Protein AF-A0A532EJD8-F1 (afdb_monomer_lite)

Foldseek 3Di:
DCVVVVVVVVVVVVVVVVVCVVVVHDDDDDDPCCCVVPVVVVVVVVCVVVPVPPD

Sequence (55 aa):
GSQHADAEHTERDRIRSAYLESSGWTILRFWNDDVIRDIDNVCQHIVIVAGADVS

Structure (mmCIF, N/CA/C/O backbone):
data_AF-A0A532EJD8-F1
#
_entry.id   AF-A0A532EJD8-F1
#
loop_
_atom_site.group_PDB
_atom_site.id
_atom_site.type_symbol
_atom_site.label_atom_id
_atom_site.label_alt_id
_atom_site.label_comp_id
_atom_site.label_asym_id
_atom_site.label_entity_id
_atom_site.label_seq_id
_atom_site.pdbx_PDB_ins_code
_atom_site.Cartn_x
_atom_site.Cartn_y
_atom_site.Cartn_z
_atom_site.occupancy
_atom_site.B_iso_or_equiv
_atom_si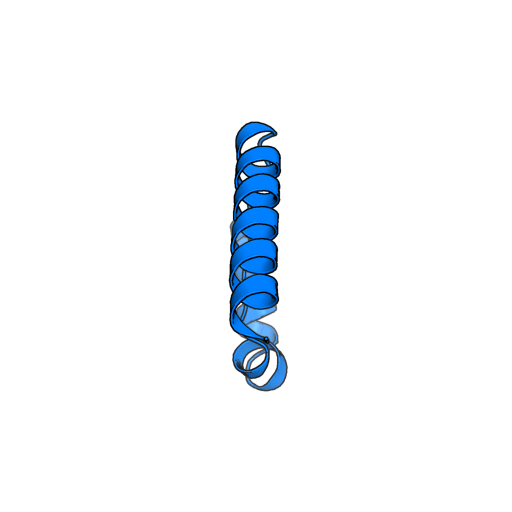te.auth_seq_id
_atom_site.auth_comp_id
_atom_site.auth_asym_id
_atom_site.auth_atom_id
_atom_site.pdbx_PDB_model_num
ATOM 1 N N . GLY A 1 1 ? 24.257 8.694 15.661 1.00 49.53 1 GLY A N 1
ATOM 2 C CA . GLY A 1 1 ? 22.906 9.119 16.074 1.00 49.53 1 GLY A CA 1
ATOM 3 C C . GLY A 1 1 ? 21.811 8.781 15.069 1.00 49.53 1 GLY A C 1
ATOM 4 O O . GLY A 1 1 ? 20.738 9.340 15.197 1.00 49.53 1 GLY A O 1
ATOM 5 N N . SER A 1 2 ? 22.043 7.880 14.106 1.00 56.03 2 SER A N 1
ATOM 6 C CA . SER A 1 2 ? 21.074 7.484 13.067 1.00 56.03 2 SER A CA 1
ATOM 7 C C . SER A 1 2 ? 20.154 6.324 13.473 1.00 56.03 2 SER A C 1
ATOM 9 O O . SER A 1 2 ? 19.034 6.252 12.993 1.00 56.03 2 SER A O 1
ATOM 11 N N . GLN A 1 3 ? 20.571 5.468 14.415 1.00 57.09 3 GLN A N 1
ATOM 12 C CA . GLN A 1 3 ? 19.796 4.282 14.819 1.00 57.09 3 GLN A CA 1
ATOM 13 C C . GLN A 1 3 ? 18.454 4.599 15.504 1.00 57.09 3 GLN A C 1
ATOM 15 O O . GLN A 1 3 ? 17.525 3.803 15.406 1.00 57.09 3 GLN A O 1
ATOM 20 N N . HIS A 1 4 ? 18.324 5.755 16.171 1.00 57.06 4 HIS A N 1
ATOM 21 C CA . HIS A 1 4 ? 17.039 6.168 16.752 1.00 57.06 4 HIS A CA 1
ATOM 22 C C . HIS A 1 4 ? 16.011 6.546 15.675 1.00 57.06 4 HIS A C 1
ATOM 24 O O . HIS A 1 4 ? 14.832 6.248 15.837 1.00 57.06 4 HIS A O 1
ATOM 30 N N . ALA A 1 5 ? 16.450 7.147 14.562 1.00 59.56 5 ALA A N 1
ATOM 31 C CA . ALA A 1 5 ? 15.548 7.561 13.491 1.00 59.56 5 ALA A CA 1
ATOM 32 C C . ALA A 1 5 ? 14.946 6.352 12.760 1.00 59.56 5 ALA A C 1
ATOM 34 O O . ALA A 1 5 ? 13.749 6.350 12.494 1.00 59.56 5 ALA A O 1
ATOM 35 N N . ASP A 1 6 ? 15.738 5.303 12.518 1.00 64.69 6 ASP A N 1
ATOM 36 C CA . ASP A 1 6 ? 15.273 4.078 11.852 1.00 64.69 6 ASP A CA 1
ATOM 37 C C . ASP A 1 6 ? 14.283 3.281 12.716 1.00 64.69 6 ASP A C 1
ATOM 39 O O . ASP A 1 6 ? 13.290 2.750 12.210 1.00 64.69 6 ASP A O 1
ATOM 43 N N . ALA A 1 7 ? 14.511 3.237 14.035 1.00 71.56 7 ALA A N 1
ATOM 44 C CA . ALA A 1 7 ? 13.605 2.593 14.983 1.00 71.56 7 ALA A CA 1
ATOM 45 C C . ALA A 1 7 ? 12.265 3.341 15.094 1.00 71.56 7 ALA A C 1
ATOM 47 O O . ALA A 1 7 ? 11.207 2.715 15.026 1.00 71.56 7 ALA A O 1
ATOM 48 N N . GLU A 1 8 ? 12.292 4.676 15.184 1.00 74.56 8 GLU A N 1
ATOM 49 C CA . GLU A 1 8 ? 11.073 5.494 15.163 1.00 74.56 8 GLU A CA 1
ATOM 50 C C . GLU A 1 8 ? 10.318 5.380 13.833 1.00 74.56 8 GLU A C 1
ATOM 52 O O . GLU A 1 8 ? 9.087 5.333 13.829 1.00 74.56 8 GLU A O 1
ATOM 57 N N . HIS A 1 9 ? 11.023 5.320 12.700 1.00 75.62 9 HIS A N 1
ATOM 58 C CA . HIS A 1 9 ? 10.398 5.142 11.387 1.00 75.62 9 HIS A CA 1
ATOM 59 C C . HIS A 1 9 ? 9.723 3.777 11.259 1.00 75.62 9 HIS A C 1
ATOM 61 O O . HIS A 1 9 ? 8.581 3.698 10.807 1.00 75.62 9 HIS A O 1
ATOM 67 N N . THR A 1 10 ? 10.402 2.721 11.711 1.00 79.50 10 THR A N 1
ATOM 68 C CA . THR A 1 10 ? 9.867 1.353 11.712 1.00 79.50 10 THR A CA 1
ATOM 69 C C . THR A 1 10 ? 8.622 1.256 12.586 1.00 79.50 10 THR A C 1
ATOM 71 O O . THR A 1 10 ? 7.621 0.668 12.179 1.00 79.50 10 THR A O 1
ATOM 74 N N . GLU A 1 11 ? 8.647 1.866 13.770 1.00 83.00 11 GLU A N 1
ATOM 75 C CA . GLU A 1 11 ? 7.508 1.834 14.684 1.00 83.00 11 GLU A CA 1
ATOM 76 C C . GLU A 1 11 ? 6.316 2.633 14.145 1.00 83.00 11 GLU A C 1
ATOM 78 O O . GLU A 1 11 ? 5.177 2.169 14.192 1.00 83.00 11 GLU A O 1
ATOM 83 N N . ARG A 1 12 ? 6.560 3.797 13.531 1.00 83.12 12 ARG A N 1
ATOM 84 C CA . ARG A 1 12 ? 5.504 4.574 12.864 1.00 83.12 12 ARG A CA 1
ATOM 85 C C . ARG A 1 12 ? 4.880 3.819 11.692 1.00 83.12 12 ARG A C 1
ATOM 87 O O . ARG A 1 12 ? 3.663 3.889 11.522 1.00 83.12 12 ARG A O 1
ATOM 94 N N . ASP A 1 13 ? 5.676 3.110 10.893 1.00 85.56 13 ASP A N 1
ATOM 95 C CA . ASP A 1 13 ? 5.166 2.296 9.783 1.00 85.56 13 ASP A CA 1
ATOM 96 C C . ASP A 1 13 ? 4.318 1.121 10.291 1.00 85.56 13 ASP A C 1
ATOM 98 O O . ASP A 1 13 ? 3.236 0.867 9.759 1.00 85.56 13 ASP A O 1
ATOM 102 N N . ARG A 1 14 ? 4.733 0.469 11.385 1.00 85.81 14 ARG A N 1
ATOM 103 C CA . ARG A 1 14 ? 3.946 -0.589 12.041 1.00 85.81 14 ARG A CA 1
ATOM 104 C C . ARG A 1 14 ? 2.617 -0.080 12.581 1.00 85.81 14 ARG A C 1
ATOM 106 O O . ARG A 1 14 ? 1.584 -0.670 12.278 1.00 85.81 14 ARG A O 1
ATOM 113 N N . ILE A 1 15 ? 2.625 1.025 13.327 1.00 90.38 15 ILE A N 1
ATOM 114 C CA . ILE A 1 15 ? 1.402 1.617 13.892 1.00 90.38 15 ILE A CA 1
ATOM 115 C C . ILE A 1 15 ? 0.440 2.022 12.770 1.00 90.38 15 ILE A C 1
ATOM 117 O O . ILE A 1 15 ? -0.753 1.725 12.837 1.00 90.38 15 ILE A O 1
ATOM 121 N N . ARG A 1 16 ? 0.954 2.658 11.709 1.00 88.56 16 ARG A N 1
ATOM 122 C CA . ARG A 1 16 ? 0.148 3.022 10.538 1.00 88.56 16 ARG A CA 1
ATOM 123 C C . ARG A 1 16 ? -0.435 1.784 9.856 1.00 88.56 16 ARG A C 1
ATOM 125 O O . ARG A 1 16 ? -1.607 1.810 9.492 1.00 88.56 16 ARG A O 1
ATOM 132 N N . SER A 1 17 ? 0.356 0.723 9.701 1.00 88.94 17 SER A N 1
ATOM 133 C CA . SER A 1 17 ? -0.100 -0.521 9.070 1.00 88.94 17 SER A CA 1
ATOM 134 C C . SER A 1 17 ? -1.225 -1.168 9.868 1.00 88.94 17 SER A C 1
ATOM 136 O O . SER A 1 17 ? -2.294 -1.410 9.321 1.00 88.94 17 SER A O 1
ATOM 138 N N . ALA A 1 18 ? -1.042 -1.325 11.180 1.00 89.56 18 ALA A N 1
ATOM 139 C CA . ALA A 1 18 ? -2.047 -1.911 12.063 1.00 89.56 18 ALA A CA 1
ATOM 140 C C . ALA A 1 18 ? -3.365 -1.113 12.069 1.00 89.56 18 ALA A C 1
ATOM 142 O O . ALA A 1 18 ? -4.457 -1.685 12.085 1.00 89.56 18 ALA A O 1
ATOM 143 N N . TYR A 1 19 ? -3.286 0.220 12.021 1.00 92.50 19 TYR A N 1
ATOM 144 C CA . TYR A 1 19 ? -4.473 1.069 11.911 1.00 92.50 19 TYR A CA 1
ATOM 145 C C . TYR A 1 19 ? -5.224 0.861 10.586 1.00 92.50 19 TYR A C 1
ATOM 147 O O . TYR A 1 19 ? -6.448 0.733 10.581 1.00 92.50 19 TYR A O 1
ATOM 155 N N . LEU A 1 20 ? -4.506 0.804 9.464 1.00 90.00 20 LEU A N 1
ATOM 156 C CA . LEU A 1 20 ? -5.109 0.595 8.146 1.00 90.00 20 LEU A CA 1
ATOM 157 C C . LEU A 1 20 ? -5.733 -0.803 8.033 1.00 90.00 20 LEU A C 1
ATOM 159 O O . LEU A 1 20 ? -6.883 -0.917 7.611 1.00 90.00 20 LEU A O 1
ATOM 163 N N . GLU A 1 21 ? -5.030 -1.836 8.497 1.00 88.62 21 GLU A N 1
ATOM 164 C CA . GLU A 1 21 ? -5.522 -3.219 8.520 1.00 88.62 21 GLU A CA 1
ATOM 165 C C . GLU A 1 21 ? -6.780 -3.361 9.385 1.00 88.62 21 GLU A C 1
ATOM 167 O O . GLU A 1 21 ? -7.782 -3.915 8.936 1.00 88.62 21 GLU A O 1
ATOM 172 N N . SER A 1 22 ? -6.780 -2.798 10.601 1.00 91.69 22 SER A N 1
ATOM 173 C CA . SER A 1 22 ? -7.965 -2.822 11.478 1.00 91.69 22 SER A CA 1
ATOM 174 C C . SER A 1 22 ? -9.156 -2.038 10.917 1.00 91.69 22 SER A C 1
ATOM 176 O O . SER A 1 22 ? -10.300 -2.321 11.265 1.00 91.69 22 SER A O 1
ATOM 178 N N . SER A 1 23 ? -8.901 -1.092 10.012 1.00 91.56 23 SER A N 1
ATOM 179 C CA . SER A 1 23 ? -9.925 -0.317 9.309 1.00 91.56 23 SER A CA 1
ATOM 180 C C . SER A 1 23 ? -10.413 -0.995 8.017 1.00 91.56 23 SER A C 1
ATOM 182 O O . SER A 1 23 ? -11.202 -0.402 7.283 1.00 91.56 23 SER A O 1
ATOM 184 N N . GLY A 1 24 ? -9.957 -2.221 7.728 1.00 88.94 24 GLY A N 1
ATOM 185 C CA . GLY A 1 24 ? -10.368 -3.009 6.562 1.00 88.94 24 GLY A CA 1
ATOM 186 C C . GLY A 1 24 ? -9.637 -2.661 5.263 1.00 88.94 24 GLY A C 1
ATOM 187 O O . GLY A 1 24 ? -10.072 -3.087 4.196 1.00 88.94 24 GLY A O 1
ATOM 188 N N . TRP A 1 25 ? -8.542 -1.897 5.326 1.00 90.00 25 TRP A N 1
ATOM 189 C CA . TRP A 1 25 ? -7.726 -1.598 4.150 1.00 90.00 25 TRP A CA 1
ATOM 190 C C . TRP A 1 25 ? -6.734 -2.721 3.869 1.00 90.00 25 TRP A C 1
ATOM 192 O O . TRP A 1 25 ? -6.062 -3.221 4.771 1.00 90.00 25 TRP A O 1
ATOM 202 N N . THR A 1 26 ? -6.575 -3.055 2.592 1.00 89.12 26 THR A N 1
ATOM 203 C CA . THR A 1 26 ? -5.503 -3.935 2.126 1.00 89.12 26 THR A CA 1
ATOM 204 C C . THR A 1 26 ? -4.249 -3.117 1.837 1.00 89.12 26 THR A C 1
ATOM 206 O O . THR A 1 26 ? -4.282 -2.166 1.056 1.00 89.12 26 THR A O 1
ATOM 209 N N . ILE A 1 27 ? -3.131 -3.482 2.464 1.00 88.88 27 ILE A N 1
ATOM 210 C CA . ILE A 1 27 ? -1.840 -2.817 2.265 1.00 88.88 27 ILE A CA 1
ATOM 211 C C . ILE A 1 27 ? -1.026 -3.600 1.237 1.00 88.88 27 ILE A C 1
ATOM 213 O O . ILE A 1 27 ? -0.740 -4.778 1.435 1.00 88.88 27 ILE A O 1
ATOM 217 N N . LEU A 1 28 ? -0.597 -2.918 0.175 1.00 90.94 28 LEU A N 1
ATOM 218 C CA . LEU A 1 28 ? 0.333 -3.446 -0.821 1.00 90.94 28 LEU A CA 1
ATOM 219 C C . LEU A 1 28 ? 1.671 -2.720 -0.720 1.00 90.94 28 LEU A C 1
ATOM 221 O O . LEU A 1 28 ? 1.714 -1.494 -0.609 1.00 90.94 28 LEU A O 1
ATOM 225 N N . ARG A 1 29 ? 2.770 -3.478 -0.746 1.00 89.88 29 ARG A N 1
ATOM 226 C CA . ARG A 1 29 ? 4.136 -2.947 -0.683 1.00 89.88 29 ARG A CA 1
ATOM 227 C C . ARG A 1 29 ? 4.930 -3.473 -1.865 1.00 89.88 29 ARG A C 1
ATOM 229 O O . ARG A 1 29 ? 5.017 -4.680 -2.058 1.00 89.88 29 ARG A O 1
ATOM 236 N N . PHE A 1 30 ? 5.528 -2.553 -2.609 1.00 91.38 30 PHE A N 1
ATOM 237 C CA . PHE A 1 30 ? 6.380 -2.853 -3.752 1.00 91.38 30 PHE A CA 1
ATOM 238 C C . PHE A 1 30 ? 7.760 -2.255 -3.519 1.00 91.38 30 PHE A C 1
ATOM 240 O O . PHE A 1 30 ? 7.880 -1.157 -2.964 1.00 91.38 30 PHE A O 1
ATOM 247 N N . TRP A 1 31 ? 8.802 -2.959 -3.948 1.00 91.56 31 TRP A N 1
ATOM 248 C CA . TRP A 1 31 ? 10.137 -2.383 -3.988 1.00 91.56 31 TRP A CA 1
ATOM 249 C C . TRP A 1 31 ? 10.249 -1.413 -5.160 1.00 91.56 31 TRP A C 1
ATOM 251 O O . TRP A 1 31 ? 9.669 -1.632 -6.220 1.00 91.56 31 TRP A O 1
ATOM 261 N N . ASN A 1 32 ? 11.030 -0.346 -4.986 1.00 89.38 32 ASN A N 1
ATOM 262 C CA . ASN A 1 32 ? 11.245 0.637 -6.049 1.00 89.38 32 ASN A CA 1
ATOM 263 C C . ASN A 1 32 ? 11.834 -0.007 -7.317 1.00 89.38 32 ASN A C 1
ATOM 265 O O . ASN A 1 32 ? 11.448 0.355 -8.422 1.00 89.38 32 ASN A O 1
AT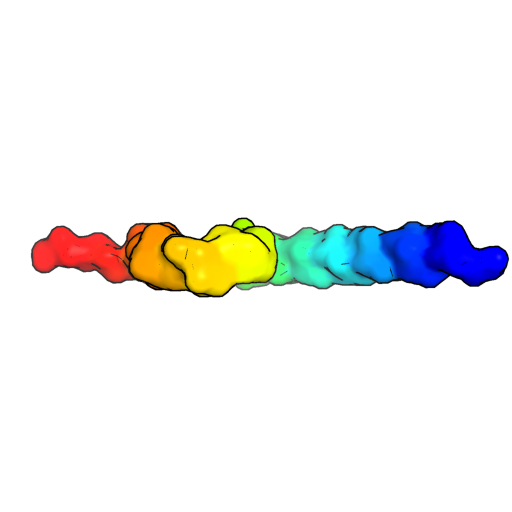OM 269 N N . ASP A 1 33 ? 12.718 -0.996 -7.157 1.00 93.81 33 ASP A N 1
ATOM 270 C CA . ASP A 1 33 ? 13.277 -1.746 -8.283 1.00 93.81 33 ASP A CA 1
ATOM 271 C C . ASP A 1 33 ? 12.206 -2.540 -9.038 1.00 93.81 33 ASP A C 1
ATOM 273 O O . ASP A 1 33 ? 12.231 -2.549 -10.265 1.00 93.81 33 ASP A O 1
ATOM 277 N N . ASP A 1 34 ? 11.239 -3.139 -8.338 1.00 89.75 34 ASP A N 1
ATOM 278 C CA . ASP A 1 34 ? 10.126 -3.856 -8.973 1.00 89.75 34 ASP A CA 1
ATOM 279 C C . ASP A 1 34 ? 9.235 -2.882 -9.751 1.00 89.75 34 ASP A C 1
ATOM 281 O O . ASP A 1 34 ? 8.877 -3.146 -10.892 1.00 89.75 34 ASP A O 1
ATOM 285 N N . VAL A 1 35 ? 8.953 -1.703 -9.187 1.00 90.69 35 VAL A N 1
ATOM 286 C CA . VAL A 1 35 ? 8.175 -0.655 -9.872 1.00 90.69 35 VAL A CA 1
ATOM 287 C C . VAL A 1 35 ? 8.897 -0.144 -11.120 1.00 90.69 35 VAL A C 1
ATOM 289 O O . VAL A 1 35 ? 8.263 0.099 -12.141 1.00 90.69 35 VAL A O 1
ATOM 292 N N . ILE A 1 36 ? 10.218 0.034 -11.059 1.00 93.44 36 ILE A N 1
ATOM 293 C CA . ILE A 1 36 ? 11.001 0.567 -12.182 1.00 93.44 36 ILE A CA 1
ATOM 294 C C . ILE A 1 36 ? 11.205 -0.486 -13.273 1.00 93.44 36 ILE A C 1
ATOM 296 O O . ILE A 1 36 ? 11.207 -0.150 -14.458 1.00 93.44 36 IL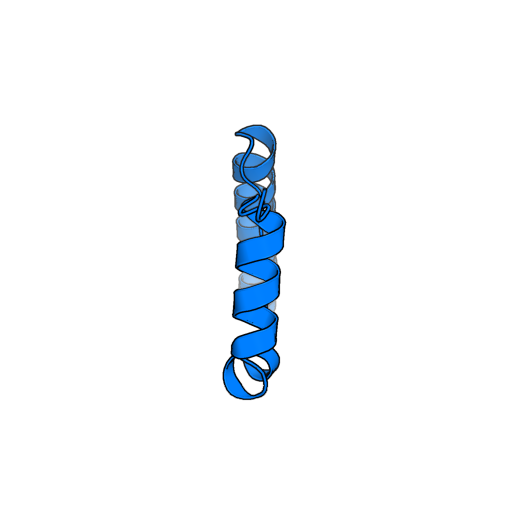E A O 1
ATOM 300 N N . ARG A 1 37 ? 11.434 -1.744 -12.891 1.00 92.88 37 ARG A N 1
ATOM 301 C CA . ARG A 1 37 ? 11.799 -2.815 -13.825 1.00 92.88 37 ARG A CA 1
ATOM 302 C C . ARG A 1 37 ? 10.595 -3.580 -14.355 1.00 92.88 37 ARG A C 1
ATOM 304 O O . ARG A 1 37 ? 10.697 -4.128 -15.447 1.00 92.88 37 ARG A O 1
ATOM 311 N N . ASP A 1 38 ? 9.506 -3.633 -13.595 1.00 92.12 38 ASP A N 1
ATOM 312 C CA . ASP A 1 38 ? 8.344 -4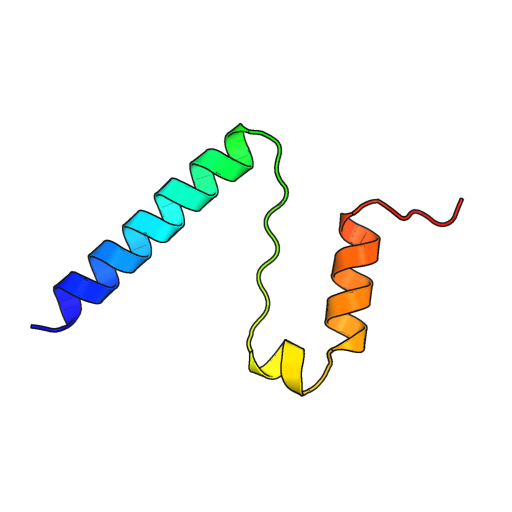.471 -13.881 1.00 92.12 38 ASP A CA 1
ATOM 313 C C . ASP A 1 38 ? 7.035 -3.830 -13.382 1.00 92.12 38 ASP A C 1
ATOM 315 O O . ASP A 1 38 ? 6.281 -4.372 -12.567 1.00 92.12 38 ASP A O 1
ATOM 319 N N . ILE A 1 39 ? 6.766 -2.620 -13.882 1.00 93.00 39 ILE A N 1
ATOM 320 C CA . ILE A 1 39 ? 5.557 -1.860 -13.541 1.00 93.00 39 ILE A CA 1
ATOM 321 C C . ILE A 1 39 ? 4.268 -2.597 -13.927 1.00 93.00 39 ILE A C 1
ATOM 323 O O . ILE A 1 39 ? 3.252 -2.454 -13.248 1.00 93.00 39 ILE A O 1
ATOM 327 N N . ASP A 1 40 ? 4.303 -3.405 -14.988 1.00 93.06 40 ASP A N 1
ATOM 328 C CA . ASP A 1 40 ? 3.137 -4.149 -15.460 1.00 93.06 40 ASP A CA 1
ATOM 329 C C . ASP A 1 40 ? 2.720 -5.214 -14.444 1.00 93.06 40 ASP A C 1
ATOM 331 O O . ASP A 1 40 ? 1.536 -5.320 -14.116 1.00 93.06 40 ASP A O 1
ATOM 335 N N . ASN A 1 41 ? 3.680 -5.946 -13.871 1.00 89.81 41 ASN A N 1
ATOM 336 C CA . ASN A 1 41 ? 3.409 -6.917 -12.814 1.00 89.81 41 ASN A CA 1
ATOM 337 C C . ASN A 1 41 ? 2.897 -6.242 -11.528 1.00 89.81 41 ASN A C 1
ATOM 339 O O . ASN A 1 41 ? 1.954 -6.729 -10.901 1.00 89.81 41 ASN A O 1
ATOM 343 N N . VAL A 1 42 ? 3.446 -5.074 -11.165 1.00 93.06 42 VAL A N 1
ATOM 344 C CA . VAL A 1 42 ? 2.937 -4.257 -10.046 1.00 93.06 42 VAL A CA 1
ATOM 345 C C . VAL A 1 42 ? 1.475 -3.858 -10.281 1.00 93.06 42 VAL A C 1
ATOM 347 O O . VAL A 1 42 ? 0.632 -4.044 -9.402 1.00 93.06 42 VAL A O 1
ATOM 350 N N . CYS A 1 43 ? 1.146 -3.363 -11.476 1.00 92.12 43 CYS A N 1
ATOM 351 C CA . CYS A 1 43 ? -0.217 -2.992 -11.854 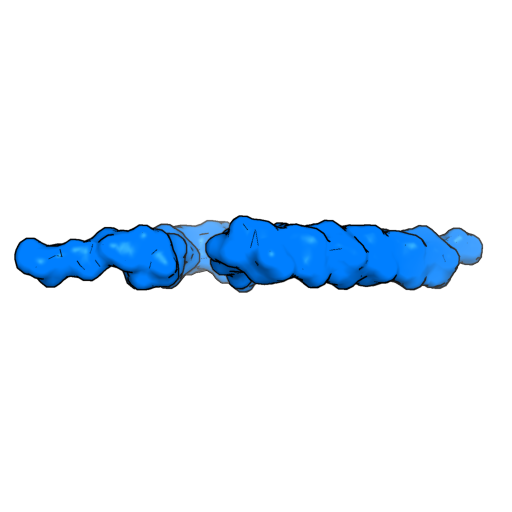1.00 92.12 43 CYS A CA 1
ATOM 352 C C . CYS A 1 43 ? -1.172 -4.192 -11.835 1.00 92.12 43 CYS A C 1
ATOM 354 O O . CYS A 1 43 ? -2.267 -4.087 -11.285 1.00 92.12 43 CYS A O 1
ATOM 356 N N . GLN A 1 44 ? -0.765 -5.339 -12.382 1.00 92.00 44 GLN A N 1
ATOM 357 C CA . GLN A 1 44 ? -1.570 -6.563 -12.345 1.00 92.00 44 GLN A CA 1
ATOM 358 C C . GLN A 1 44 ? -1.852 -7.005 -10.910 1.00 92.00 44 GLN A C 1
ATOM 360 O O . GLN A 1 44 ? -2.995 -7.317 -10.582 1.00 92.00 44 GLN A O 1
ATOM 365 N N . HIS A 1 45 ? -0.846 -6.968 -10.034 1.00 90.81 45 HIS A N 1
ATOM 366 C CA . HIS A 1 45 ? -1.023 -7.302 -8.625 1.00 90.81 45 HIS A CA 1
ATOM 367 C C . HIS A 1 45 ? -2.047 -6.384 -7.943 1.00 90.81 45 HIS A C 1
ATOM 369 O O . HIS A 1 45 ? -2.915 -6.864 -7.215 1.00 90.81 45 HIS A O 1
ATOM 375 N N . ILE A 1 46 ? -1.998 -5.077 -8.226 1.00 91.56 46 ILE A N 1
ATOM 376 C CA . ILE A 1 46 ? -2.986 -4.112 -7.724 1.00 91.56 46 ILE A CA 1
ATOM 377 C C . ILE A 1 46 ? -4.394 -4.462 -8.221 1.00 91.56 46 ILE A C 1
ATOM 379 O O . ILE A 1 46 ? -5.317 -4.502 -7.416 1.00 91.56 46 ILE A O 1
ATOM 383 N N . VAL A 1 47 ? -4.567 -4.734 -9.518 1.00 90.88 47 VAL A N 1
ATOM 384 C CA . VAL A 1 47 ? -5.872 -5.063 -10.129 1.00 90.88 47 VAL A CA 1
ATOM 385 C C . VAL A 1 47 ? -6.468 -6.336 -9.521 1.00 90.88 47 VAL A C 1
ATOM 387 O O . VAL A 1 47 ? -7.643 -6.342 -9.153 1.00 90.88 47 VAL A O 1
ATOM 390 N N . ILE A 1 48 ?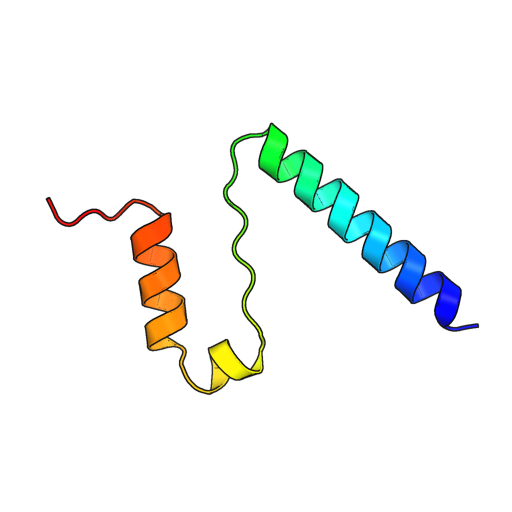 -5.651 -7.379 -9.348 1.00 89.88 48 ILE A N 1
ATOM 391 C CA . ILE A 1 48 ? -6.055 -8.649 -8.729 1.00 89.88 48 ILE A CA 1
ATOM 392 C C . ILE A 1 48 ? -6.528 -8.418 -7.290 1.00 89.88 48 ILE A C 1
ATOM 394 O O . ILE A 1 48 ? -7.601 -8.872 -6.903 1.00 89.88 48 ILE A O 1
ATOM 398 N N . VAL A 1 49 ? -5.745 -7.688 -6.494 1.00 89.25 49 VAL A N 1
ATOM 399 C CA . VAL A 1 49 ? -6.052 -7.457 -5.075 1.00 89.25 49 VAL A CA 1
ATOM 400 C C . VAL A 1 49 ? -7.236 -6.509 -4.892 1.00 89.25 49 VAL A C 1
ATOM 402 O O . VAL A 1 49 ? -8.034 -6.699 -3.978 1.00 89.25 49 VAL A O 1
ATOM 405 N N . ALA A 1 50 ? -7.388 -5.514 -5.766 1.00 87.19 50 ALA A N 1
ATOM 406 C CA . ALA A 1 50 ? -8.522 -4.594 -5.750 1.00 87.19 50 ALA A CA 1
ATOM 407 C C . ALA A 1 50 ? -9.852 -5.270 -6.130 1.00 87.19 50 ALA A C 1
ATOM 409 O O . ALA A 1 50 ? -10.896 -4.620 -6.086 1.00 87.19 50 ALA A O 1
ATOM 410 N N . GLY A 1 51 ? -9.832 -6.556 -6.495 1.00 77.94 51 GLY A N 1
ATOM 411 C CA . GLY A 1 51 ? -11.038 -7.296 -6.834 1.00 77.94 51 GLY A CA 1
ATOM 412 C C . GLY A 1 51 ? -11.651 -6.840 -8.152 1.00 77.94 51 GLY A C 1
ATOM 413 O O . GLY A 1 51 ? -12.855 -6.999 -8.342 1.00 77.94 51 GLY A O 1
ATOM 414 N N . ALA A 1 52 ? -10.844 -6.312 -9.080 1.00 60.50 52 ALA A N 1
ATOM 415 C CA . ALA A 1 52 ? -11.213 -6.284 -10.491 1.00 60.50 52 ALA A CA 1
ATOM 416 C C . ALA A 1 52 ? -11.124 -7.718 -11.040 1.00 60.50 52 ALA A C 1
ATOM 418 O O . ALA A 1 52 ? -10.311 -8.049 -11.900 1.00 60.50 52 ALA A O 1
ATOM 419 N N . ASP A 1 53 ? -11.953 -8.581 -10.463 1.00 48.00 53 ASP A N 1
ATOM 420 C CA . ASP A 1 53 ? -12.345 -9.849 -11.030 1.00 48.00 53 ASP A CA 1
ATOM 421 C C . ASP A 1 53 ? -13.052 -9.497 -12.341 1.00 48.00 53 ASP A C 1
ATOM 423 O O . ASP A 1 53 ? -14.100 -8.842 -12.354 1.00 48.00 53 ASP A O 1
ATOM 427 N N . VAL A 1 54 ? -12.413 -9.830 -13.462 1.00 52.50 54 VAL A N 1
ATOM 428 C CA . VAL A 1 54 ? -13.102 -9.917 -14.748 1.00 52.50 54 VAL A CA 1
ATOM 429 C C . VAL A 1 54 ? -14.104 -11.057 -14.592 1.00 52.50 54 VAL A C 1
ATOM 431 O O . VAL A 1 54 ? -13.767 -12.222 -14.800 1.00 52.50 54 VAL A O 1
ATOM 434 N N . SER A 1 55 ? -15.311 -10.701 -14.154 1.00 42.53 55 SER A N 1
ATOM 435 C CA . SER A 1 55 ? -16.502 -11.521 -14.350 1.00 42.53 55 SER A CA 1
ATOM 436 C C . SER A 1 55 ? -16.957 -11.474 -15.802 1.00 42.53 55 SER A C 1
ATOM 438 O O . SER A 1 55 ? -16.687 -10.470 -16.502 1.00 42.53 55 SER A O 1
#

pLDDT: mean 82.39, std 14.09, range [42.53, 93.81]

Radius of gyration: 15.2 Å; chains: 1; bounding box: 39×21×32 Å

Secondary structure (DSSP, 8-state):
--HHHHHHHHHHHHHHHHHHHHTTPPP----HHHHHH-HHHHHHHHHHHTT----